Protein AF-A0A7W1GXF1-F1 (afdb_monomer_lite)

Secondary structure (DSSP, 8-state):
-------PSPHHHHHHHHHHHHHHTT--HHHHHHHHHHS-HHHHHHHHHHGGGGT-SSHHHHHHHHHHTTPPPPHHHHHHH----

pLDDT: mean 81.76, std 12.74, range [47.03, 92.12]

Foldseek 3Di:
DDDDDPDDQDLVNLLVVQLVLLVVLVADSVLSNVLPVPAPSVLLVQLSVQQVVVVDPRSNVSSSCCSVVVPDRRPVVVCVVDDPD

Sequence (85 aa):
MSDLQPHGPTTSEVLEQLTRRLIAHGVSRTKAIELVTRFSEEEIERQIDWLPYRAAKTPAPLLIAAIEKNYQAPSLWQAQQHPKN

Radius of gyration: 15.6 Å; chains: 1; bounding box: 44×28×50 Å

Structure (mmCIF, N/CA/C/O backbone):
data_AF-A0A7W1GXF1-F1
#
_entry.id   AF-A0A7W1GXF1-F1
#
loop_
_atom_site.group_PDB
_atom_site.id
_atom_site.type_symbol
_atom_site.label_atom_id
_atom_site.label_alt_id
_atom_site.label_comp_id
_atom_site.label_asym_id
_atom_site.label_entity_id
_atom_site.label_seq_id
_atom_site.pdbx_PDB_ins_code
_atom_site.Cartn_x
_atom_site.Cartn_y
_atom_site.Cartn_z
_atom_site.occupancy
_atom_site.B_iso_or_equiv
_atom_site.auth_seq_id
_atom_site.auth_comp_id
_atom_site.auth_asym_id
_atom_site.auth_atom_id
_atom_site.pdbx_PDB_model_num
ATOM 1 N N . MET A 1 1 ? 9.550 -18.034 36.760 1.00 51.34 1 MET A N 1
ATOM 2 C CA . MET A 1 1 ? 9.973 -17.678 35.389 1.00 51.34 1 MET A CA 1
ATOM 3 C C . MET A 1 1 ? 8.905 -18.204 34.454 1.00 51.34 1 MET A C 1
ATOM 5 O O . MET A 1 1 ? 8.520 -19.347 34.654 1.00 51.34 1 MET A O 1
ATOM 9 N N . SER A 1 2 ? 8.454 -17.370 33.512 1.00 67.44 2 SER A N 1
ATOM 10 C CA . SER A 1 2 ? 7.341 -17.600 32.571 1.00 67.44 2 SER A CA 1
ATOM 11 C C . SER A 1 2 ? 5.952 -17.329 33.152 1.00 67.44 2 SER A C 1
ATOM 13 O O . SER A 1 2 ? 5.402 -18.185 33.826 1.00 67.44 2 SER A O 1
ATOM 15 N N . ASP A 1 3 ? 5.430 -16.119 32.929 1.00 61.47 3 ASP A N 1
ATOM 16 C CA . ASP A 1 3 ? 4.130 -15.911 32.274 1.00 61.47 3 ASP A CA 1
ATOM 17 C C . ASP A 1 3 ? 3.896 -14.413 31.993 1.00 61.47 3 ASP A C 1
ATOM 19 O O . ASP A 1 3 ? 4.357 -13.560 32.750 1.00 61.47 3 ASP A O 1
ATOM 23 N N . LEU A 1 4 ? 3.159 -14.133 30.915 1.00 54.16 4 LEU A N 1
ATOM 24 C CA . LEU A 1 4 ? 2.593 -12.840 30.501 1.00 54.16 4 LEU A CA 1
ATOM 25 C C . LEU A 1 4 ? 3.553 -11.778 29.939 1.00 54.16 4 LEU A C 1
ATOM 27 O O . LEU A 1 4 ? 3.914 -10.799 30.584 1.00 54.16 4 LEU A O 1
ATOM 31 N N . GLN A 1 5 ? 3.845 -11.921 28.648 1.00 49.94 5 GLN A N 1
ATOM 32 C CA . GLN A 1 5 ? 4.177 -10.805 27.763 1.00 49.94 5 GLN A CA 1
ATOM 33 C C . GLN A 1 5 ? 2.874 -10.040 27.437 1.00 49.94 5 GLN A C 1
ATOM 35 O O . GLN A 1 5 ? 2.012 -10.620 26.776 1.00 49.94 5 GLN A O 1
ATOM 40 N N . PRO A 1 6 ? 2.674 -8.775 27.864 1.00 62.12 6 PRO A N 1
ATOM 41 C CA . PRO A 1 6 ? 1.496 -7.999 27.515 1.00 62.12 6 PRO A CA 1
ATOM 42 C C . PRO A 1 6 ? 1.899 -6.959 26.476 1.00 62.12 6 PRO A C 1
ATOM 44 O O . PRO A 1 6 ? 2.002 -5.773 26.779 1.00 62.12 6 PRO A O 1
ATOM 47 N N . HIS A 1 7 ? 2.177 -7.381 25.252 1.00 47.38 7 HIS A N 1
ATOM 48 C CA . HIS A 1 7 ? 2.387 -6.430 24.173 1.00 47.38 7 HIS A CA 1
ATOM 49 C C . HIS A 1 7 ? 1.393 -6.799 23.085 1.00 47.38 7 HIS A C 1
ATOM 51 O O . HIS A 1 7 ? 1.555 -7.802 22.395 1.00 47.38 7 HIS A O 1
ATOM 57 N N . GLY A 1 8 ? 0.318 -6.006 22.993 1.00 56.25 8 GLY A N 1
ATOM 58 C CA . GLY A 1 8 ? -0.471 -5.931 21.765 1.00 56.25 8 GLY A CA 1
ATOM 59 C C . GLY A 1 8 ? 0.458 -5.722 20.564 1.00 56.25 8 GLY A C 1
ATOM 60 O O . GLY A 1 8 ? 1.631 -5.399 20.770 1.00 56.25 8 GLY A O 1
ATOM 61 N N . PRO A 1 9 ? -0.031 -5.928 19.331 1.00 56.53 9 PRO A N 1
ATOM 62 C CA . PRO A 1 9 ? 0.826 -5.950 18.151 1.00 56.53 9 PRO A CA 1
ATOM 63 C C . PRO A 1 9 ? 1.739 -4.724 18.167 1.00 56.53 9 PRO A C 1
ATOM 65 O O . PRO A 1 9 ? 1.273 -3.582 18.195 1.00 56.53 9 PRO A O 1
ATOM 68 N N . THR A 1 10 ? 3.048 -4.961 18.267 1.00 64.12 10 THR A N 1
ATOM 69 C CA . THR A 1 10 ? 4.005 -3.860 18.352 1.00 64.12 10 THR A CA 1
ATOM 70 C C . THR A 1 10 ? 3.904 -3.100 17.034 1.00 64.12 10 THR A C 1
ATOM 72 O O . THR A 1 10 ? 3.808 -3.729 15.980 1.00 64.12 10 THR A O 1
ATOM 75 N N . THR A 1 11 ? 3.948 -1.763 17.042 1.00 71.88 11 THR A N 1
ATOM 76 C CA . THR A 1 11 ? 3.849 -0.959 15.806 1.00 71.88 11 THR A CA 1
ATOM 77 C C . THR A 1 11 ? 4.814 -1.457 14.721 1.00 71.88 11 THR A C 1
ATOM 79 O O . THR A 1 11 ? 4.467 -1.476 13.549 1.00 71.88 11 THR A O 1
ATOM 82 N N . SER A 1 12 ? 5.993 -1.969 15.091 1.00 75.50 12 SER A N 1
ATOM 83 C CA . SER A 1 12 ? 6.936 -2.591 14.152 1.00 75.50 12 SER A CA 1
ATOM 84 C C . SER A 1 12 ? 6.404 -3.843 13.439 1.00 75.50 12 SER A C 1
ATOM 86 O O . SER A 1 12 ? 6.662 -4.007 12.250 1.00 75.50 12 SER A O 1
ATOM 88 N N . GLU A 1 13 ? 5.673 -4.722 14.130 1.00 80.88 13 GLU A N 1
ATOM 89 C CA . GLU A 1 13 ? 5.118 -5.957 13.550 1.00 80.88 13 GLU A CA 1
ATOM 90 C C . GLU A 1 13 ? 4.006 -5.644 12.550 1.00 80.88 13 GLU A C 1
ATOM 92 O O . GLU A 1 13 ? 3.962 -6.222 11.460 1.00 80.88 13 GLU A O 1
ATOM 97 N N . VAL A 1 14 ? 3.159 -4.670 12.893 1.00 82.38 14 VAL A N 1
ATOM 98 C CA . VAL A 1 14 ? 2.118 -4.129 12.014 1.00 82.38 14 VAL A CA 1
ATOM 99 C C . VAL A 1 14 ? 2.731 -3.553 10.740 1.00 82.38 14 VAL A C 1
ATOM 101 O O . VAL A 1 14 ? 2.352 -3.933 9.631 1.00 82.38 14 VAL A O 1
ATOM 104 N N . LEU A 1 15 ? 3.735 -2.680 10.877 1.00 84.50 15 LEU A N 1
ATOM 105 C CA . LEU A 1 15 ? 4.417 -2.063 9.737 1.00 84.50 15 LEU A CA 1
ATOM 106 C C . LEU A 1 15 ? 5.058 -3.115 8.825 1.00 84.50 15 LEU A C 1
ATOM 108 O O . LEU A 1 15 ? 4.995 -3.003 7.597 1.00 84.50 15 LEU A O 1
ATOM 112 N N . GLU A 1 16 ? 5.648 -4.164 9.400 1.00 88.31 16 GLU A N 1
ATOM 113 C CA . GLU A 1 16 ? 6.221 -5.265 8.629 1.00 88.31 16 GLU A CA 1
ATOM 114 C C . GLU A 1 16 ? 5.137 -6.075 7.903 1.00 88.31 16 GLU A C 1
ATOM 116 O O . GLU A 1 16 ? 5.305 -6.449 6.737 1.00 88.31 16 GLU A O 1
ATOM 121 N N . GLN A 1 17 ? 3.999 -6.321 8.553 1.00 89.88 17 GLN A N 1
ATOM 122 C CA . GLN A 1 17 ? 2.864 -7.008 7.946 1.00 89.88 17 GLN A CA 1
ATOM 123 C C . GLN A 1 17 ? 2.270 -6.206 6.780 1.00 89.88 17 GLN A C 1
ATOM 125 O O . GLN A 1 17 ? 2.098 -6.763 5.692 1.00 89.88 17 GLN A O 1
ATOM 130 N N . LEU A 1 18 ? 2.052 -4.901 6.951 1.00 89.81 18 LEU A N 1
ATOM 131 C CA . LEU A 1 18 ? 1.604 -4.006 5.881 1.00 89.81 18 LEU A CA 1
ATOM 132 C C . LEU A 1 18 ? 2.604 -3.962 4.729 1.00 89.81 18 LEU A C 1
ATOM 134 O O . LEU A 1 18 ? 2.221 -4.096 3.569 1.00 89.81 18 LEU A O 1
ATOM 138 N N . THR A 1 19 ? 3.898 -3.856 5.036 1.00 90.94 19 THR A N 1
ATOM 139 C CA . THR A 1 19 ? 4.960 -3.869 4.023 1.00 90.94 19 THR A CA 1
ATOM 140 C C . THR A 1 19 ? 4.910 -5.156 3.199 1.00 90.94 19 THR A C 1
ATOM 142 O O . THR A 1 19 ? 4.972 -5.107 1.971 1.00 90.94 19 THR A O 1
ATOM 145 N N . ARG A 1 20 ? 4.739 -6.316 3.850 1.00 91.19 20 ARG A N 1
ATOM 146 C CA . ARG A 1 20 ? 4.588 -7.612 3.169 1.00 91.19 20 ARG A CA 1
ATOM 147 C C . ARG A 1 20 ? 3.338 -7.661 2.289 1.00 91.19 20 ARG A C 1
ATOM 149 O O . ARG A 1 20 ? 3.436 -8.119 1.153 1.00 91.19 20 ARG A O 1
ATOM 156 N N . ARG A 1 21 ? 2.195 -7.152 2.765 1.00 90.81 21 ARG A N 1
ATOM 157 C CA . ARG A 1 21 ? 0.952 -7.066 1.973 1.00 90.81 21 ARG A CA 1
ATOM 158 C C . ARG A 1 21 ? 1.135 -6.182 0.739 1.00 90.81 21 ARG A C 1
ATOM 160 O O . ARG A 1 21 ? 0.816 -6.607 -0.366 1.00 90.81 21 ARG A O 1
ATOM 167 N N . LEU A 1 22 ? 1.717 -4.994 0.898 1.00 90.00 22 LEU A N 1
ATOM 168 C CA . LEU A 1 22 ? 2.013 -4.083 -0.213 1.00 90.00 22 LEU A CA 1
ATOM 169 C C . LEU A 1 22 ? 2.913 -4.754 -1.265 1.00 90.00 22 LEU A C 1
ATOM 171 O O . LEU A 1 22 ? 2.621 -4.686 -2.460 1.00 90.00 22 LEU A O 1
ATOM 175 N N . ILE A 1 23 ? 3.958 -5.464 -0.828 1.00 92.12 23 ILE A N 1
ATOM 176 C CA . ILE A 1 23 ? 4.851 -6.217 -1.723 1.00 92.12 23 ILE A CA 1
ATOM 177 C C . ILE A 1 23 ? 4.105 -7.338 -2.454 1.00 92.12 23 ILE A C 1
ATOM 179 O O . ILE A 1 23 ? 4.302 -7.505 -3.657 1.00 92.12 23 ILE A O 1
ATOM 183 N N . ALA A 1 24 ? 3.215 -8.067 -1.776 1.00 90.12 24 ALA A N 1
ATOM 184 C CA . ALA A 1 24 ? 2.392 -9.105 -2.401 1.00 90.12 24 ALA A CA 1
ATOM 185 C C . ALA A 1 24 ? 1.472 -8.548 -3.507 1.00 90.12 24 ALA A C 1
ATOM 187 O O . ALA A 1 24 ? 1.193 -9.239 -4.484 1.00 90.12 24 ALA A O 1
ATOM 188 N N . HIS A 1 25 ? 1.063 -7.279 -3.404 1.00 87.81 25 HIS A N 1
ATOM 189 C CA . HIS A 1 25 ? 0.317 -6.561 -4.446 1.00 87.81 25 HIS A CA 1
ATOM 190 C C . HIS A 1 25 ? 1.206 -5.922 -5.533 1.00 87.81 25 HIS A C 1
ATOM 192 O O . HIS A 1 25 ? 0.700 -5.227 -6.418 1.00 87.81 25 HIS A O 1
ATOM 198 N N . GLY A 1 26 ? 2.519 -6.171 -5.499 1.00 89.38 26 GLY A N 1
ATOM 199 C CA . GLY A 1 26 ? 3.491 -5.723 -6.498 1.00 89.38 26 GLY A CA 1
ATOM 200 C C . GLY A 1 26 ? 4.136 -4.366 -6.206 1.00 89.38 26 GLY A C 1
ATOM 201 O O . GLY A 1 26 ? 4.801 -3.812 -7.081 1.00 89.38 26 GLY A O 1
ATOM 202 N N . VAL A 1 27 ? 3.944 -3.800 -5.011 1.00 90.75 27 VAL A N 1
ATOM 203 C CA . VAL A 1 27 ? 4.623 -2.561 -4.603 1.00 90.75 27 VAL A CA 1
ATOM 204 C C . VAL A 1 27 ? 6.073 -2.875 -4.237 1.00 90.75 27 VAL A C 1
ATOM 206 O O . VAL A 1 27 ? 6.354 -3.775 -3.450 1.00 90.75 27 VAL A O 1
ATOM 209 N N . SER A 1 28 ? 7.026 -2.114 -4.771 1.00 92.12 28 SER A N 1
ATOM 210 C CA . SER A 1 28 ? 8.442 -2.276 -4.427 1.00 92.12 28 SER A CA 1
ATOM 211 C C . SER A 1 28 ? 8.676 -2.090 -2.926 1.00 92.12 28 SER A C 1
ATOM 213 O O . SER A 1 28 ? 8.137 -1.156 -2.335 1.00 92.12 28 SER A O 1
ATOM 215 N N . ARG A 1 29 ? 9.554 -2.903 -2.318 1.00 89.88 29 ARG A N 1
ATOM 216 C CA . ARG A 1 29 ? 9.879 -2.834 -0.878 1.00 89.88 29 ARG A CA 1
ATOM 217 C C . ARG A 1 29 ? 10.187 -1.410 -0.400 1.00 89.88 29 ARG A C 1
ATOM 219 O O . ARG A 1 29 ? 9.644 -0.991 0.613 1.00 89.88 29 ARG A O 1
ATOM 226 N N . THR A 1 30 ? 11.005 -0.658 -1.138 1.00 91.50 30 THR A N 1
ATOM 227 C CA . THR A 1 30 ? 11.342 0.737 -0.801 1.00 91.50 30 THR A CA 1
ATOM 228 C C . THR A 1 30 ? 10.099 1.620 -0.712 1.00 91.50 30 THR A C 1
ATOM 230 O O . THR A 1 30 ? 9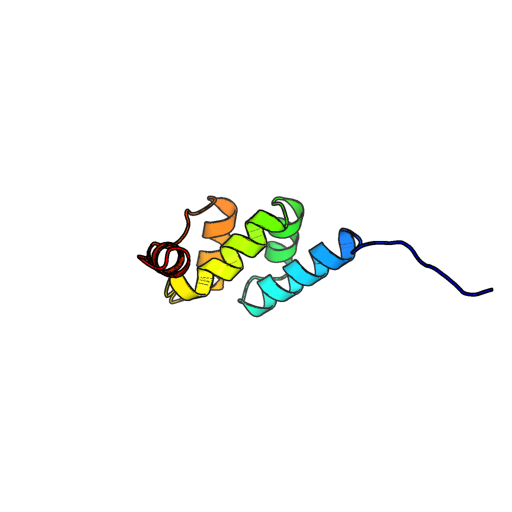.934 2.353 0.258 1.00 91.50 30 THR A O 1
ATOM 233 N N . LYS A 1 31 ? 9.189 1.509 -1.688 1.00 91.31 31 LYS A N 1
ATOM 234 C CA . LYS A 1 31 ? 7.954 2.297 -1.711 1.00 91.31 31 LYS A CA 1
ATOM 235 C C . LYS A 1 31 ? 6.972 1.831 -0.637 1.00 91.31 31 LYS A C 1
ATOM 237 O O . LYS A 1 31 ? 6.312 2.659 -0.031 1.00 91.31 31 LYS A O 1
ATOM 242 N N . ALA A 1 32 ? 6.910 0.529 -0.363 1.00 91.62 32 ALA A N 1
ATOM 243 C CA . ALA A 1 32 ? 6.092 -0.016 0.713 1.00 91.62 32 ALA A CA 1
ATOM 244 C C . ALA A 1 32 ? 6.526 0.529 2.084 1.00 91.62 32 ALA A C 1
ATOM 246 O O . ALA A 1 32 ? 5.679 1.012 2.827 1.00 91.62 32 ALA A O 1
ATOM 247 N N . ILE A 1 33 ? 7.835 0.539 2.372 1.00 90.88 33 ILE A N 1
ATOM 248 C CA . ILE A 1 33 ? 8.397 1.125 3.601 1.00 90.88 33 ILE A CA 1
ATOM 249 C C . ILE A 1 33 ? 8.059 2.620 3.696 1.00 90.88 33 ILE A C 1
ATOM 251 O O . ILE A 1 33 ? 7.634 3.094 4.747 1.00 90.88 33 ILE A O 1
ATOM 255 N N . GLU A 1 34 ? 8.204 3.361 2.595 1.00 91.94 34 GLU A N 1
ATOM 256 C CA . GLU A 1 34 ? 7.855 4.785 2.546 1.00 91.94 34 GLU A CA 1
ATOM 257 C C . GLU A 1 34 ? 6.373 5.020 2.872 1.00 91.94 34 GLU A C 1
ATOM 259 O O . GLU A 1 34 ? 6.052 5.903 3.665 1.00 91.94 34 GLU A O 1
ATOM 264 N N . LEU A 1 35 ? 5.473 4.205 2.311 1.00 90.69 35 LEU A N 1
ATOM 265 C CA . LEU A 1 35 ? 4.035 4.312 2.549 1.00 90.69 35 LEU A CA 1
ATOM 266 C C . LEU A 1 35 ? 3.680 4.023 4.010 1.00 90.69 35 LEU A C 1
ATOM 268 O O . LEU A 1 35 ? 3.017 4.846 4.631 1.00 90.69 35 LEU A O 1
ATOM 272 N N . VAL A 1 36 ? 4.162 2.917 4.585 1.00 90.31 36 VAL A N 1
ATOM 273 C CA . VAL A 1 36 ? 3.861 2.563 5.988 1.00 90.31 36 VAL A CA 1
ATOM 274 C C . VAL A 1 36 ? 4.487 3.530 6.997 1.00 90.31 36 VAL A C 1
ATOM 276 O O . VAL A 1 36 ? 4.008 3.643 8.117 1.00 90.31 36 VAL A O 1
ATOM 279 N N . THR A 1 37 ? 5.540 4.256 6.610 1.00 89.06 37 THR A N 1
ATOM 280 C CA . THR A 1 37 ? 6.145 5.300 7.456 1.00 89.06 37 THR A CA 1
ATOM 281 C C . THR A 1 37 ? 5.357 6.611 7.401 1.00 89.06 37 THR A C 1
ATOM 283 O O . THR A 1 37 ? 5.391 7.399 8.344 1.00 89.06 37 THR A O 1
ATOM 286 N N . ARG A 1 38 ? 4.680 6.882 6.280 1.00 90.25 38 ARG A N 1
ATOM 287 C CA . ARG A 1 38 ? 4.057 8.182 5.993 1.00 90.25 38 ARG A CA 1
ATOM 288 C C . ARG A 1 38 ? 2.544 8.194 6.204 1.00 90.25 38 ARG A C 1
ATOM 290 O O . ARG A 1 38 ? 1.983 9.262 6.432 1.00 90.25 38 ARG A O 1
ATOM 297 N N . PHE A 1 39 ? 1.902 7.033 6.122 1.00 89.69 39 PHE A N 1
ATOM 298 C CA . PHE A 1 39 ? 0.461 6.852 6.264 1.00 89.69 39 PHE A CA 1
ATOM 299 C C . PHE A 1 39 ? 0.156 5.872 7.396 1.00 89.69 39 PHE A C 1
ATOM 301 O O . PHE A 1 39 ? 0.928 4.952 7.658 1.00 89.69 39 PHE A O 1
ATOM 308 N N . SER A 1 40 ? -0.985 6.067 8.055 1.00 87.69 40 SER A N 1
ATOM 309 C CA . SER A 1 40 ? -1.455 5.175 9.115 1.00 87.69 40 SER A CA 1
ATOM 310 C C . SER A 1 40 ? -1.837 3.802 8.564 1.00 87.69 40 SER A C 1
ATOM 312 O O . SER A 1 40 ? -2.310 3.693 7.431 1.00 87.69 40 SER A O 1
ATOM 314 N N . GLU A 1 41 ? -1.713 2.774 9.404 1.00 88.56 41 GLU A N 1
ATOM 315 C CA . GLU A 1 41 ? -2.172 1.408 9.119 1.00 88.56 41 GLU A CA 1
ATOM 316 C C . GLU A 1 41 ? -3.590 1.393 8.550 1.00 88.56 41 GLU A C 1
ATOM 318 O O . GLU A 1 41 ? -3.790 0.904 7.443 1.00 88.56 41 GLU A O 1
ATOM 323 N N . GLU A 1 42 ? -4.541 2.014 9.251 1.00 87.38 42 GLU A N 1
ATOM 324 C CA . GLU A 1 42 ? -5.954 2.025 8.864 1.00 87.38 42 GLU A CA 1
ATOM 325 C C . GLU A 1 42 ? -6.175 2.561 7.443 1.00 87.38 42 GLU A C 1
ATOM 327 O O . GLU A 1 42 ? -7.021 2.065 6.704 1.00 87.38 42 GLU A O 1
ATOM 332 N N . GLU A 1 43 ? -5.411 3.579 7.036 1.00 88.44 43 GLU A N 1
ATOM 333 C CA . GLU A 1 43 ? -5.519 4.149 5.694 1.00 88.44 43 GLU A CA 1
ATOM 334 C C . GLU A 1 43 ? -5.009 3.159 4.648 1.00 88.44 43 GLU A C 1
ATOM 336 O O . GLU A 1 43 ? -5.673 2.904 3.645 1.00 88.44 43 GLU A O 1
ATOM 341 N N . ILE A 1 44 ? -3.852 2.553 4.904 1.00 89.88 44 ILE A N 1
ATOM 342 C CA . ILE A 1 44 ? -3.241 1.583 3.997 1.00 89.88 44 ILE A CA 1
ATOM 343 C C . ILE A 1 44 ? -4.125 0.343 3.866 1.00 89.88 44 ILE A C 1
ATOM 345 O O . ILE A 1 44 ? -4.372 -0.113 2.748 1.00 89.88 44 ILE A O 1
ATOM 349 N N . GLU A 1 45 ? -4.634 -0.179 4.981 1.00 90.06 45 GLU A N 1
ATOM 350 C CA . GLU A 1 45 ? -5.529 -1.332 4.993 1.00 90.06 45 GLU A CA 1
ATOM 351 C C . GLU A 1 45 ? -6.798 -1.064 4.196 1.00 90.06 45 GLU A C 1
ATOM 353 O O . GLU A 1 45 ? -7.115 -1.846 3.301 1.00 90.06 45 GLU A O 1
ATOM 358 N N . ARG A 1 46 ? -7.465 0.078 4.419 1.00 89.81 46 ARG A N 1
ATOM 359 C CA . ARG A 1 46 ? -8.651 0.457 3.639 1.00 89.81 46 ARG A CA 1
ATOM 360 C C . ARG A 1 46 ? -8.374 0.453 2.141 1.00 89.81 46 ARG A C 1
ATOM 362 O O . ARG A 1 46 ? -9.166 -0.088 1.372 1.00 89.81 46 ARG A O 1
ATOM 369 N N . GLN A 1 47 ? -7.251 1.025 1.706 1.00 90.62 47 GLN A N 1
ATOM 370 C CA . GLN A 1 47 ? -6.927 1.069 0.279 1.00 90.62 47 GLN A CA 1
ATOM 371 C C . GLN A 1 47 ? -6.595 -0.318 -0.292 1.00 90.62 47 GLN A C 1
ATOM 373 O O . GLN A 1 47 ? -6.954 -0.594 -1.441 1.00 90.62 47 GLN A O 1
ATOM 378 N N . ILE A 1 48 ? -5.959 -1.198 0.492 1.00 89.00 48 ILE A N 1
ATOM 379 C CA . ILE A 1 48 ? -5.719 -2.600 0.115 1.00 89.00 48 ILE A CA 1
ATOM 380 C C . ILE A 1 48 ? -7.051 -3.342 -0.035 1.00 89.00 48 ILE A C 1
ATOM 382 O O . ILE A 1 48 ? -7.276 -3.981 -1.062 1.00 89.00 48 ILE A O 1
ATOM 386 N N . ASP A 1 49 ? -7.951 -3.214 0.938 1.00 88.12 49 ASP A N 1
ATOM 387 C CA . ASP A 1 49 ? -9.279 -3.831 0.914 1.00 88.12 49 ASP A CA 1
ATOM 388 C C . ASP A 1 49 ? -10.139 -3.319 -0.244 1.00 88.12 49 ASP A C 1
ATOM 390 O O . ASP A 1 49 ? -10.924 -4.062 -0.827 1.00 88.12 49 ASP A O 1
ATOM 394 N N . TRP A 1 50 ? -9.962 -2.062 -0.648 1.00 89.31 50 TRP A N 1
ATOM 395 C CA . TRP A 1 50 ? -10.663 -1.479 -1.790 1.00 89.31 50 TRP A CA 1
ATOM 396 C C . TRP A 1 50 ? -10.086 -1.887 -3.147 1.00 89.31 50 TRP A C 1
ATOM 398 O O . TRP A 1 50 ? -10.769 -1.746 -4.165 1.00 89.31 50 TRP A O 1
ATOM 408 N N . LEU A 1 51 ? -8.860 -2.409 -3.199 1.00 85.56 51 LEU A N 1
ATOM 409 C CA . LEU A 1 51 ? -8.159 -2.713 -4.446 1.00 85.56 51 LEU A CA 1
ATOM 410 C C . LEU A 1 51 ? -8.913 -3.691 -5.373 1.00 85.56 51 LEU A C 1
ATOM 412 O O . LEU A 1 51 ? -9.006 -3.388 -6.569 1.00 85.56 51 LEU A O 1
ATOM 416 N N . PRO A 1 52 ? -9.513 -4.800 -4.886 1.00 85.75 52 PRO A N 1
ATOM 417 C CA . PRO A 1 52 ? -10.279 -5.725 -5.728 1.00 85.75 52 PRO A CA 1
ATOM 418 C C . PRO A 1 52 ? -11.489 -5.062 -6.399 1.00 85.75 52 PRO A C 1
ATOM 420 O O . PRO A 1 52 ? -11.819 -5.366 -7.543 1.00 85.75 52 PRO A O 1
ATOM 423 N N . TYR A 1 53 ? -12.114 -4.096 -5.723 1.00 85.88 53 TYR A N 1
ATOM 424 C CA . TYR A 1 53 ? -13.303 -3.388 -6.204 1.00 85.88 53 TYR A CA 1
ATOM 425 C C . TYR A 1 53 ? -12.983 -2.313 -7.247 1.00 85.88 53 TYR A C 1
ATOM 427 O O . TYR A 1 53 ? -13.888 -1.807 -7.908 1.00 85.88 53 TYR 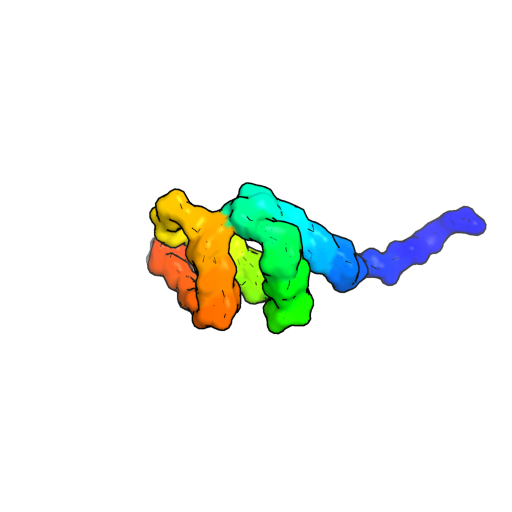A O 1
ATOM 435 N N . ARG A 1 54 ? -11.705 -1.943 -7.403 1.00 80.56 54 ARG A N 1
ATOM 436 C CA . ARG A 1 54 ? -11.256 -0.956 -8.396 1.00 80.56 54 ARG A CA 1
ATOM 437 C C . ARG A 1 54 ? -10.949 -1.574 -9.767 1.00 80.56 54 ARG A C 1
ATOM 439 O O . ARG A 1 54 ? -10.635 -0.820 -10.682 1.00 80.56 54 ARG A O 1
ATOM 446 N N . ALA A 1 55 ? -11.023 -2.905 -9.918 1.00 75.62 55 ALA A N 1
ATOM 447 C CA . ALA A 1 55 ? -10.750 -3.628 -11.171 1.00 75.62 55 ALA A CA 1
ATOM 448 C C . ALA A 1 55 ? -9.456 -3.161 -11.882 1.00 75.62 55 ALA A C 1
ATOM 450 O O . ALA A 1 55 ? -9.409 -2.959 -13.097 1.00 75.62 55 ALA A O 1
ATOM 451 N N . ALA A 1 56 ? -8.396 -2.932 -11.101 1.00 76.88 56 ALA A N 1
ATOM 452 C CA . ALA A 1 56 ? -7.154 -2.345 -11.584 1.00 76.88 56 ALA A CA 1
ATOM 453 C C . ALA A 1 56 ? -6.414 -3.288 -12.541 1.00 76.88 56 ALA A C 1
ATOM 455 O O . ALA A 1 56 ? -6.070 -4.406 -12.166 1.00 76.88 56 ALA A O 1
ATOM 456 N N . LYS A 1 57 ? -6.060 -2.808 -13.740 1.00 78.75 57 LYS A N 1
ATOM 457 C CA . LYS A 1 57 ? -5.192 -3.561 -14.666 1.00 78.75 57 LYS A CA 1
ATOM 458 C C . LYS A 1 57 ? -3.785 -3.781 -14.092 1.00 78.75 57 LYS A C 1
ATOM 460 O O . LYS A 1 57 ? -3.156 -4.798 -14.358 1.00 78.75 57 LYS A O 1
ATOM 465 N N . THR A 1 58 ? -3.302 -2.821 -13.304 1.00 81.25 58 THR A N 1
ATOM 466 C CA . THR A 1 58 ? -2.012 -2.869 -12.604 1.00 81.25 58 THR A CA 1
ATOM 467 C C . THR A 1 58 ? -2.219 -2.475 -11.136 1.00 81.25 58 THR A C 1
ATOM 469 O O . THR A 1 58 ? -2.374 -1.282 -10.856 1.00 81.25 58 THR A O 1
ATOM 472 N N . PRO A 1 59 ? -2.245 -3.438 -10.196 1.00 82.19 59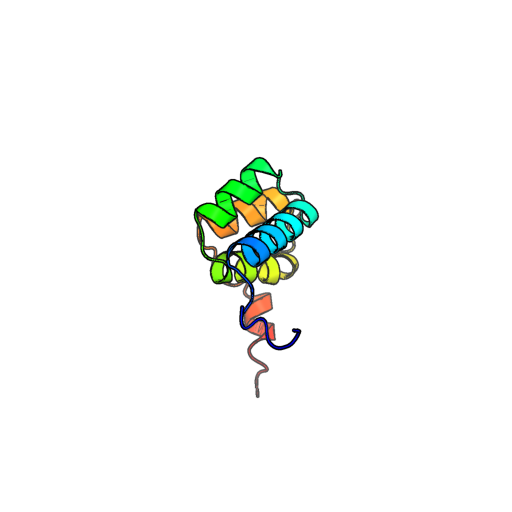 PRO A N 1
ATOM 473 C CA . PRO A 1 59 ? -2.623 -3.186 -8.804 1.00 82.19 59 PRO A CA 1
ATOM 474 C C . PRO A 1 59 ? -1.638 -2.272 -8.066 1.00 82.19 59 PRO A C 1
ATOM 476 O O . PRO A 1 59 ? -2.066 -1.344 -7.390 1.00 82.19 59 PRO A O 1
ATOM 479 N N . ALA A 1 60 ? -0.332 -2.465 -8.253 1.00 87.00 60 ALA A N 1
ATOM 480 C CA . ALA A 1 60 ? 0.705 -1.719 -7.541 1.00 87.00 60 ALA A CA 1
ATOM 481 C C . ALA A 1 60 ? 0.647 -0.184 -7.718 1.00 87.00 60 ALA A C 1
ATOM 483 O O . ALA A 1 60 ? 0.496 0.515 -6.715 1.00 87.00 60 ALA A O 1
ATOM 484 N N . PRO A 1 61 ? 0.731 0.387 -8.940 1.00 88.38 61 PRO A N 1
ATOM 485 C CA . PRO A 1 61 ? 0.705 1.842 -9.111 1.00 88.38 61 PRO A CA 1
ATOM 486 C C . PRO A 1 61 ? -0.640 2.459 -8.714 1.00 88.38 61 PRO A C 1
ATOM 488 O O . PRO A 1 61 ? -0.663 3.586 -8.223 1.00 88.38 61 PRO A O 1
ATOM 491 N N . LEU A 1 62 ? -1.750 1.727 -8.879 1.00 89.19 62 LEU A N 1
ATOM 492 C CA . LEU A 1 62 ? -3.054 2.208 -8.431 1.00 89.19 62 LEU A CA 1
ATOM 493 C C . LEU A 1 62 ? -3.127 2.255 -6.904 1.00 89.19 62 LEU A C 1
ATOM 495 O O . LEU A 1 62 ? -3.602 3.246 -6.365 1.00 89.19 62 LEU A O 1
ATOM 499 N N . LEU A 1 63 ? -2.646 1.216 -6.219 1.00 89.62 63 LEU A N 1
ATOM 500 C CA . LEU A 1 63 ? -2.631 1.152 -4.761 1.00 89.62 63 LEU A CA 1
ATOM 501 C C . LEU A 1 63 ? -1.775 2.273 -4.163 1.00 89.62 63 LEU A C 1
ATOM 503 O O . LEU A 1 63 ? -2.219 2.953 -3.245 1.00 89.62 63 LEU A O 1
ATOM 507 N N . ILE A 1 64 ? -0.590 2.522 -4.732 1.00 90.25 64 ILE A N 1
ATOM 508 C CA . ILE A 1 64 ? 0.279 3.634 -4.322 1.00 90.25 64 ILE A CA 1
ATOM 509 C C . ILE A 1 64 ? -0.459 4.969 -4.481 1.00 90.25 64 ILE A C 1
ATOM 511 O O . ILE A 1 64 ? -0.553 5.731 -3.524 1.00 90.25 64 ILE A O 1
ATOM 515 N N . ALA A 1 65 ? -1.030 5.231 -5.662 1.00 90.38 65 ALA A N 1
ATOM 516 C CA . ALA A 1 65 ? -1.760 6.470 -5.918 1.00 90.38 65 ALA A CA 1
ATOM 517 C C . ALA A 1 65 ? -2.996 6.619 -5.019 1.00 90.38 65 ALA A C 1
ATOM 519 O O . ALA A 1 65 ? -3.322 7.731 -4.611 1.00 90.38 65 ALA A O 1
ATOM 520 N N . ALA A 1 66 ? -3.674 5.513 -4.710 1.00 90.75 66 ALA A N 1
ATOM 521 C CA . ALA A 1 66 ? -4.844 5.487 -3.847 1.00 90.75 66 ALA A CA 1
ATOM 522 C C . ALA A 1 66 ? -4.495 5.837 -2.396 1.00 90.75 66 ALA A C 1
ATOM 524 O O . ALA A 1 66 ? -5.223 6.614 -1.787 1.00 90.75 66 ALA A O 1
ATOM 525 N N . ILE A 1 67 ? -3.368 5.335 -1.880 1.00 91.19 67 ILE A N 1
ATOM 526 C CA . ILE A 1 67 ? -2.854 5.697 -0.552 1.00 91.19 67 ILE A CA 1
ATOM 527 C C . ILE A 1 67 ? -2.391 7.159 -0.546 1.00 91.19 67 ILE A C 1
ATOM 529 O O . ILE A 1 67 ? -2.826 7.943 0.290 1.00 91.19 67 ILE A O 1
ATOM 533 N N . GLU A 1 68 ? -1.573 7.567 -1.521 1.00 91.25 68 GLU A N 1
ATOM 534 C CA . GLU A 1 68 ? -1.013 8.925 -1.570 1.00 91.25 68 GLU A CA 1
ATOM 535 C C . GLU A 1 68 ? -2.070 10.021 -1.720 1.00 91.25 68 GLU A C 1
ATOM 537 O O . GLU A 1 68 ? -1.897 11.127 -1.209 1.00 91.25 68 GLU A O 1
ATOM 542 N N . LYS A 1 69 ? -3.158 9.730 -2.437 1.00 90.06 69 LYS A N 1
ATOM 543 C CA . LYS A 1 69 ? -4.235 10.686 -2.709 1.00 90.06 69 LYS A CA 1
ATOM 544 C C . LYS A 1 69 ? -5.486 10.444 -1.868 1.00 90.06 69 LYS A C 1
ATOM 546 O O . LYS A 1 69 ? -6.483 11.113 -2.130 1.00 90.06 69 LYS A O 1
ATOM 551 N N . ASN A 1 70 ? -5.449 9.506 -0.917 1.00 87.12 70 ASN A N 1
ATOM 552 C CA . ASN A 1 70 ? -6.596 9.105 -0.099 1.00 87.12 70 ASN A CA 1
ATOM 553 C C . ASN A 1 70 ? -7.863 8.914 -0.956 1.00 87.12 70 ASN A C 1
ATOM 555 O O . ASN A 1 70 ? -8.851 9.650 -0.865 1.00 87.12 70 ASN A O 1
ATOM 559 N N . TYR A 1 71 ? -7.788 7.981 -1.905 1.00 87.50 71 TYR A N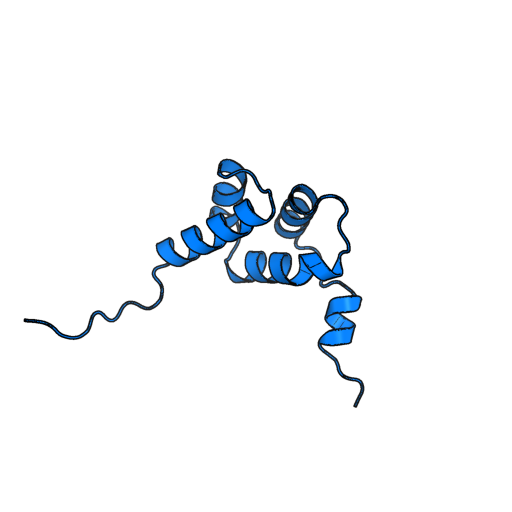 1
ATOM 560 C CA . TYR A 1 71 ? -8.901 7.734 -2.812 1.00 87.50 71 TYR A CA 1
ATOM 561 C C . TYR A 1 71 ? -10.124 7.281 -2.032 1.00 87.50 71 TYR A C 1
ATOM 563 O O . TYR A 1 71 ? -10.043 6.357 -1.237 1.00 87.50 71 TYR A O 1
ATOM 571 N N . GLN A 1 72 ? -11.278 7.856 -2.357 1.00 87.12 72 GLN A N 1
ATOM 572 C CA . GLN A 1 72 ? -12.564 7.466 -1.785 1.00 87.12 72 GLN A CA 1
ATOM 573 C C . GLN A 1 72 ? -12.887 5.986 -2.057 1.00 87.12 72 GLN A C 1
ATOM 575 O O . GLN A 1 72 ? -12.383 5.381 -3.020 1.00 87.12 72 GLN A O 1
ATOM 580 N N . ALA A 1 73 ? -13.764 5.432 -1.219 1.00 85.94 73 ALA A N 1
ATOM 581 C CA . ALA A 1 73 ? -14.249 4.064 -1.327 1.00 85.94 73 ALA A CA 1
ATOM 582 C C . ALA A 1 73 ? -14.881 3.804 -2.708 1.00 85.94 73 ALA A C 1
ATOM 584 O O . ALA A 1 73 ? -15.700 4.610 -3.158 1.00 85.94 73 ALA A O 1
ATOM 585 N N . PRO A 1 74 ? -14.562 2.691 -3.388 1.00 85.19 74 PRO A N 1
ATOM 586 C CA . PRO A 1 74 ? -15.200 2.323 -4.649 1.00 85.19 74 PRO A CA 1
ATOM 587 C C . PRO A 1 74 ? -16.711 2.145 -4.481 1.00 85.19 74 PRO A C 1
ATOM 589 O O . PRO A 1 74 ? -17.154 1.548 -3.501 1.00 85.19 74 PRO A O 1
ATOM 592 N N . SER A 1 75 ? -17.509 2.575 -5.463 1.00 83.25 75 SER A N 1
ATOM 593 C CA . SER A 1 75 ? -18.977 2.444 -5.409 1.00 83.25 75 SER A CA 1
ATOM 594 C C . SER A 1 75 ? -19.431 0.991 -5.239 1.00 83.25 75 SER A C 1
ATOM 596 O O . SER A 1 75 ? -20.420 0.730 -4.564 1.00 83.25 75 SER A O 1
ATOM 598 N N . LEU A 1 76 ? -18.679 0.038 -5.805 1.00 83.56 76 LEU A N 1
ATOM 599 C CA . LEU A 1 76 ? -18.911 -1.397 -5.621 1.00 83.56 76 LEU A CA 1
ATOM 600 C C . LEU A 1 76 ?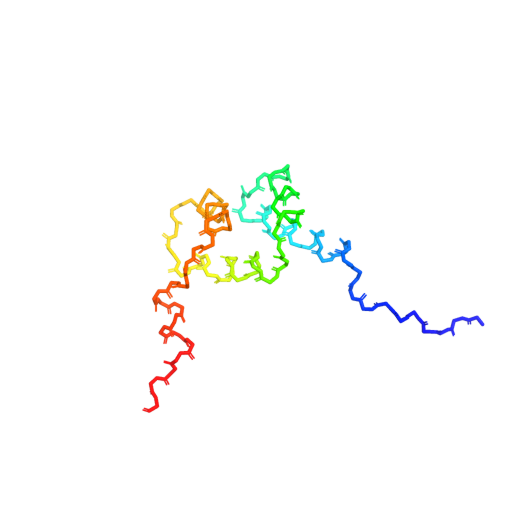 -18.684 -1.850 -4.174 1.00 83.56 76 LEU A C 1
ATOM 602 O O . LEU A 1 76 ? -19.455 -2.659 -3.673 1.00 83.56 76 LEU A O 1
ATOM 606 N N . TRP A 1 77 ? -17.665 -1.312 -3.497 1.00 85.56 77 TRP A N 1
ATOM 607 C CA . TRP A 1 77 ? -17.434 -1.595 -2.080 1.00 85.56 77 TRP A CA 1
ATOM 608 C C . TRP A 1 77 ? -18.548 -0.987 -1.224 1.00 85.56 77 TRP A C 1
ATOM 610 O O . TRP A 1 77 ? -19.117 -1.676 -0.387 1.00 85.56 77 TRP A O 1
ATOM 620 N N . GLN A 1 78 ? -18.944 0.262 -1.493 1.00 83.12 78 GLN A N 1
ATOM 621 C CA . GLN A 1 78 ? -20.045 0.925 -0.780 1.00 83.12 78 GLN A CA 1
ATOM 622 C C . GLN A 1 78 ? -21.374 0.166 -0.933 1.00 83.12 78 GLN A C 1
ATOM 624 O O . GLN A 1 78 ? -22.087 -0.043 0.047 1.00 83.12 78 GLN A O 1
ATOM 629 N N . ALA A 1 79 ? -21.678 -0.304 -2.147 1.00 81.56 79 ALA A N 1
ATOM 630 C CA . ALA A 1 79 ? -22.851 -1.129 -2.423 1.00 81.56 79 ALA A CA 1
ATOM 631 C C . ALA A 1 79 ? -22.818 -2.484 -1.696 1.00 81.56 79 ALA A C 1
ATOM 633 O O . ALA A 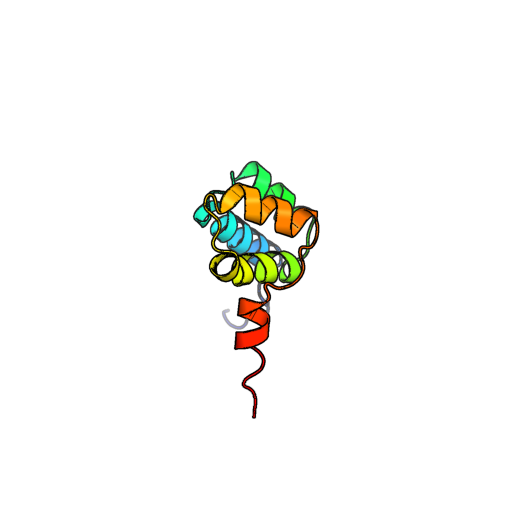1 79 ? -23.874 -3.042 -1.416 1.00 81.56 79 ALA A O 1
ATOM 634 N N . GLN A 1 80 ? -21.629 -3.007 -1.379 1.00 76.88 80 GLN A N 1
ATOM 635 C CA . GLN A 1 80 ? -21.471 -4.253 -0.629 1.00 76.88 80 GLN A CA 1
ATOM 636 C C . GLN A 1 80 ? -21.588 -4.046 0.892 1.00 76.88 80 GLN A C 1
ATOM 638 O O . GLN A 1 80 ? -22.052 -4.942 1.589 1.00 76.88 80 GLN A O 1
ATOM 643 N N . GLN A 1 81 ? -21.220 -2.864 1.400 1.00 70.31 81 GLN A N 1
ATOM 644 C CA . GLN A 1 81 ? -21.339 -2.507 2.823 1.00 70.31 81 GLN A CA 1
ATOM 645 C C . GLN A 1 81 ? -22.768 -2.117 3.236 1.00 70.31 81 GLN A C 1
ATOM 647 O O . GLN A 1 81 ? -23.127 -2.254 4.401 1.00 70.31 81 GLN A O 1
ATOM 652 N N . HIS A 1 82 ? -23.596 -1.649 2.298 1.00 56.19 82 HIS A N 1
ATOM 653 C CA . HIS A 1 82 ? -25.012 -1.359 2.530 1.00 56.19 82 HIS A CA 1
ATOM 654 C C . HIS A 1 82 ? -25.899 -2.405 1.841 1.00 56.19 82 HIS A C 1
ATOM 656 O O . HIS A 1 82 ? -26.331 -2.176 0.704 1.00 56.19 82 HIS A O 1
ATOM 662 N N . PRO A 1 83 ? -26.240 -3.531 2.499 1.00 49.41 83 PRO A N 1
ATOM 663 C CA . PRO A 1 83 ? -27.376 -4.318 2.050 1.00 49.41 83 PRO A CA 1
ATOM 664 C C . PRO A 1 83 ? -28.612 -3.414 2.132 1.00 49.41 83 PRO A C 1
ATOM 666 O O . PRO A 1 83 ? -28.975 -2.933 3.205 1.00 49.41 83 PRO A O 1
ATOM 669 N N . LYS A 1 84 ? -29.217 -3.111 0.978 1.00 54.25 84 LYS A N 1
ATOM 670 C CA . LYS A 1 84 ? -30.534 -2.468 0.918 1.00 54.25 84 LYS A CA 1
ATOM 671 C C . LYS A 1 84 ? -31.513 -3.384 1.651 1.00 54.25 84 LYS A C 1
ATOM 673 O O . LYS A 1 84 ? -31.849 -4.446 1.133 1.00 54.25 84 LYS A O 1
ATOM 678 N N . ASN A 1 85 ? -31.859 -2.974 2.865 1.00 47.03 85 ASN A N 1
ATOM 679 C CA . ASN A 1 85 ? -32.865 -3.586 3.721 1.00 47.03 85 ASN A CA 1
ATOM 680 C C . ASN A 1 85 ? -34.266 -3.342 3.152 1.00 47.03 85 ASN A C 1
ATOM 682 O O . ASN A 1 85 ? -34.484 -2.225 2.623 1.00 47.03 85 ASN A O 1
#